Protein AF-A0A1H0LQR3-F1 (afdb_monomer_lite)

Structure (mmCIF, N/CA/C/O backbone):
data_AF-A0A1H0LQR3-F1
#
_entry.id   AF-A0A1H0LQR3-F1
#
loop_
_atom_site.group_PDB
_atom_site.id
_atom_site.type_symbol
_atom_site.label_atom_id
_atom_site.label_alt_id
_atom_site.label_comp_id
_atom_site.label_asym_id
_atom_site.label_entity_id
_atom_site.label_seq_id
_atom_site.pdbx_PDB_ins_code
_atom_site.Cartn_x
_atom_site.Cartn_y
_atom_site.Cartn_z
_atom_site.occupancy
_atom_site.B_iso_or_equiv
_atom_site.auth_seq_id
_atom_site.auth_comp_id
_atom_site.auth_asym_id
_atom_site.auth_atom_id
_atom_site.pdbx_PDB_model_num
ATOM 1 N N . MET A 1 1 ? 9.257 14.517 -41.126 1.00 54.47 1 MET A N 1
ATOM 2 C CA . MET A 1 1 ? 9.913 14.319 -39.817 1.00 54.47 1 MET A CA 1
ATOM 3 C C . MET A 1 1 ? 11.158 13.483 -40.076 1.00 54.47 1 MET A C 1
ATOM 5 O O . MET A 1 1 ? 11.004 12.384 -40.587 1.00 54.47 1 MET A O 1
ATOM 9 N N . HIS A 1 2 ? 12.360 14.024 -39.867 1.00 61.69 2 HIS A N 1
ATOM 10 C CA . HIS A 1 2 ? 13.602 13.252 -39.994 1.00 61.69 2 HIS A CA 1
ATOM 11 C C . HIS A 1 2 ? 13.955 12.703 -38.613 1.00 61.69 2 HIS A C 1
ATOM 13 O O . HIS A 1 2 ? 14.118 13.480 -37.676 1.00 61.69 2 HIS A O 1
ATOM 19 N N . ILE A 1 3 ? 14.018 11.379 -38.487 1.00 77.81 3 ILE A N 1
ATOM 20 C CA . ILE A 1 3 ? 14.458 10.693 -37.272 1.00 77.81 3 ILE A CA 1
ATOM 21 C C . ILE A 1 3 ? 15.829 10.108 -37.585 1.00 77.81 3 ILE A C 1
ATOM 23 O O . ILE A 1 3 ? 15.954 9.262 -38.469 1.00 77.81 3 ILE A O 1
ATOM 27 N N . CYS A 1 4 ? 16.857 10.581 -36.885 1.00 75.38 4 CYS A N 1
ATOM 28 C CA . CYS A 1 4 ? 18.165 9.943 -36.920 1.00 75.38 4 CYS A CA 1
ATOM 29 C C . CYS A 1 4 ? 18.062 8.628 -36.149 1.00 75.38 4 CYS A C 1
ATOM 31 O O . CYS A 1 4 ? 17.756 8.628 -34.956 1.00 75.38 4 CYS A O 1
ATOM 33 N N . LEU A 1 5 ? 18.265 7.515 -36.847 1.00 82.69 5 LEU A N 1
ATOM 34 C CA . LEU A 1 5 ? 18.170 6.192 -36.256 1.00 82.69 5 LEU A CA 1
ATOM 35 C C . LEU A 1 5 ? 19.515 5.833 -35.614 1.00 82.69 5 LEU A C 1
ATOM 37 O O . LEU A 1 5 ? 20.541 5.822 -36.293 1.00 82.69 5 LEU A O 1
ATOM 41 N N . ALA A 1 6 ? 19.504 5.552 -34.312 1.00 88.25 6 ALA A N 1
ATOM 42 C CA . ALA A 1 6 ? 20.670 5.013 -33.618 1.00 88.25 6 ALA A CA 1
ATOM 43 C C . ALA A 1 6 ? 21.040 3.623 -34.186 1.00 88.25 6 ALA A C 1
ATOM 45 O O . ALA A 1 6 ? 20.191 2.972 -34.805 1.00 88.25 6 ALA A O 1
ATOM 46 N N . PRO A 1 7 ? 22.268 3.120 -33.980 1.00 95.69 7 PRO A N 1
ATOM 47 C CA . PRO A 1 7 ? 22.614 1.738 -34.310 1.00 95.69 7 PRO A CA 1
ATOM 48 C C . PRO A 1 7 ? 21.642 0.736 -33.669 1.00 95.69 7 PRO A C 1
ATOM 50 O O . PRO A 1 7 ? 21.098 0.988 -32.595 1.00 95.69 7 PRO A O 1
ATOM 53 N N . LEU A 1 8 ? 21.418 -0.413 -34.316 1.00 94.69 8 LEU A N 1
ATOM 54 C CA . LEU A 1 8 ? 20.426 -1.399 -33.856 1.00 94.69 8 LEU A CA 1
ATOM 55 C C . LEU A 1 8 ? 20.669 -1.862 -32.414 1.00 94.69 8 LEU A C 1
ATOM 57 O O . LEU A 1 8 ? 19.719 -1.985 -31.648 1.00 94.69 8 LEU A O 1
ATOM 61 N N . GLU A 1 9 ? 21.927 -2.063 -32.020 1.00 96.19 9 GLU A N 1
ATOM 62 C CA . GLU A 1 9 ? 22.282 -2.439 -30.645 1.00 96.19 9 GLU A CA 1
ATOM 63 C C . GLU A 1 9 ? 21.821 -1.398 -29.619 1.00 96.19 9 GLU A C 1
ATOM 65 O O . GLU A 1 9 ? 21.260 -1.749 -28.582 1.00 96.19 9 GLU A O 1
ATOM 70 N N . GLU A 1 10 ? 21.985 -0.111 -29.934 1.00 95.50 10 GLU A N 1
ATOM 71 C CA . GLU A 1 10 ? 21.558 0.980 -29.061 1.00 95.50 10 GLU A CA 1
ATOM 72 C C . GLU A 1 10 ? 20.029 1.059 -28.978 1.00 95.50 10 GLU A C 1
ATOM 74 O O . GLU A 1 10 ? 19.476 1.262 -27.899 1.00 95.50 10 GLU A O 1
ATOM 79 N N . GLN A 1 11 ? 19.324 0.808 -30.085 1.00 95.94 11 GLN A N 1
ATOM 80 C CA . GLN A 1 11 ? 17.862 0.715 -30.072 1.00 95.94 11 GLN A CA 1
ATOM 81 C C . GLN A 1 11 ? 17.374 -0.419 -29.158 1.00 95.94 11 GLN A C 1
ATOM 83 O O . GLN A 1 11 ? 16.469 -0.199 -28.351 1.00 95.94 11 GLN A O 1
ATOM 88 N N . TYR A 1 12 ? 17.985 -1.608 -29.234 1.00 96.69 12 TYR A N 1
ATOM 89 C CA . TYR A 1 12 ? 17.637 -2.730 -28.355 1.00 96.69 12 TYR A CA 1
ATOM 90 C C . TYR A 1 12 ? 17.912 -2.418 -26.883 1.00 96.69 12 TYR A C 1
ATOM 92 O O . TYR A 1 12 ? 17.084 -2.718 -26.022 1.00 96.69 12 TYR A O 1
ATOM 100 N N . GLU A 1 13 ? 19.046 -1.784 -26.585 1.00 97.62 13 GLU A N 1
ATOM 101 C CA . GLU A 1 13 ? 19.388 -1.359 -25.228 1.00 97.62 13 GLU A CA 1
ATOM 102 C C . GLU A 1 13 ? 18.362 -0.359 -24.677 1.00 97.62 13 GLU A C 1
ATOM 104 O O . GLU A 1 13 ? 17.898 -0.502 -23.541 1.00 97.62 13 GLU A O 1
ATOM 109 N N . ILE A 1 14 ? 17.961 0.625 -25.487 1.00 96.44 14 ILE A N 1
ATOM 110 C CA . ILE A 1 14 ? 16.937 1.610 -25.119 1.00 96.44 14 ILE A CA 1
ATOM 111 C C . ILE A 1 14 ? 15.614 0.908 -24.805 1.00 96.44 14 ILE A C 1
ATOM 113 O O . ILE A 1 14 ? 15.045 1.142 -23.736 1.00 96.44 14 ILE A O 1
ATOM 117 N N . VAL A 1 15 ? 15.150 0.016 -25.686 1.00 97.62 15 VAL A N 1
ATOM 118 C CA . VAL A 1 15 ? 13.905 -0.740 -25.480 1.00 97.62 15 VAL A CA 1
ATOM 119 C C . VAL A 1 15 ? 13.978 -1.562 -24.196 1.00 97.62 15 VAL A C 1
ATOM 121 O O . VAL A 1 15 ? 13.100 -1.426 -23.345 1.00 97.62 15 VAL A O 1
ATOM 124 N N . ARG A 1 16 ? 15.064 -2.313 -23.972 1.00 98.19 16 ARG A N 1
ATOM 125 C CA . ARG A 1 16 ? 15.229 -3.128 -22.757 1.00 98.19 16 ARG A CA 1
ATOM 126 C C . ARG A 1 16 ? 15.155 -2.281 -21.485 1.00 98.19 16 ARG A C 1
ATOM 128 O O . ARG A 1 16 ? 14.544 -2.684 -20.490 1.00 98.19 16 ARG A O 1
ATOM 135 N N . ARG A 1 17 ? 15.792 -1.103 -21.481 1.00 98.31 17 ARG A N 1
ATOM 136 C CA . ARG A 1 17 ? 15.778 -0.186 -20.326 1.00 98.31 17 ARG A CA 1
ATOM 137 C C . ARG A 1 17 ? 14.387 0.383 -20.073 1.00 98.31 17 ARG A C 1
ATOM 139 O O . ARG A 1 17 ? 13.989 0.478 -18.913 1.00 98.31 17 ARG A O 1
ATOM 146 N N . ILE A 1 18 ? 13.658 0.723 -21.133 1.00 98.44 18 ILE A N 1
ATOM 147 C CA . ILE A 1 18 ? 12.277 1.200 -21.051 1.00 98.44 18 ILE A CA 1
ATOM 148 C C . ILE A 1 18 ? 11.370 0.104 -20.485 1.00 98.44 18 ILE A C 1
ATOM 150 O O . ILE A 1 18 ? 10.671 0.348 -19.505 1.00 98.44 18 ILE A O 1
ATOM 154 N N . GLU A 1 19 ? 11.435 -1.114 -21.022 1.00 98.44 19 GLU A N 1
ATOM 155 C CA . GLU A 1 19 ? 10.651 -2.255 -20.533 1.00 98.44 19 GLU A CA 1
ATOM 156 C C . GLU A 1 19 ? 10.940 -2.547 -19.056 1.00 98.44 19 GLU A C 1
ATOM 158 O O . GLU A 1 19 ? 10.024 -2.711 -18.250 1.00 98.44 19 GLU A O 1
ATOM 163 N N . THR A 1 20 ? 12.218 -2.518 -18.668 1.00 98.38 20 THR A N 1
ATOM 164 C CA . THR A 1 20 ? 12.626 -2.691 -17.267 1.00 98.38 20 THR A CA 1
ATOM 165 C C . THR A 1 20 ? 12.054 -1.586 -16.375 1.00 98.38 20 THR A C 1
ATOM 167 O O . THR A 1 20 ? 11.608 -1.855 -15.258 1.00 98.38 20 THR A O 1
ATOM 170 N N . ALA A 1 21 ? 12.070 -0.333 -16.836 1.00 98.25 21 ALA A N 1
ATOM 171 C CA . ALA A 1 21 ? 11.515 0.786 -16.084 1.00 98.25 21 ALA A CA 1
ATOM 172 C C . ALA A 1 21 ? 9.995 0.645 -15.908 1.00 98.25 21 ALA A C 1
ATOM 174 O O . ALA A 1 21 ? 9.507 0.800 -14.788 1.00 98.25 21 ALA A O 1
ATOM 175 N N . PHE A 1 22 ? 9.266 0.278 -16.965 1.00 98.44 22 PHE A N 1
ATOM 176 C CA . PHE A 1 22 ? 7.822 0.048 -16.894 1.00 98.44 22 PHE A CA 1
ATOM 177 C C . PHE A 1 22 ? 7.461 -1.105 -15.957 1.00 98.44 22 PHE A C 1
ATOM 179 O O . PHE A 1 22 ? 6.620 -0.923 -15.082 1.00 98.44 22 PHE A O 1
ATOM 186 N N . ALA A 1 23 ? 8.179 -2.230 -16.014 1.00 98.06 23 ALA A N 1
ATOM 187 C CA . ALA A 1 23 ? 7.950 -3.343 -15.091 1.00 98.06 23 ALA A CA 1
ATOM 188 C C . ALA A 1 23 ? 8.118 -2.931 -13.613 1.00 98.06 23 ALA A C 1
ATOM 190 O O . ALA A 1 23 ? 7.392 -3.395 -12.729 1.00 98.06 23 ALA A O 1
ATOM 191 N N . ARG A 1 24 ? 9.063 -2.026 -13.322 1.00 98.38 24 ARG A N 1
ATOM 192 C CA . ARG A 1 24 ? 9.245 -1.471 -11.971 1.00 98.38 24 ARG A CA 1
ATOM 193 C C . ARG A 1 24 ? 8.091 -0.553 -11.571 1.00 98.38 24 ARG A C 1
ATOM 195 O O . ARG A 1 24 ? 7.660 -0.613 -10.420 1.00 98.38 24 ARG A O 1
ATOM 202 N N . ILE A 1 25 ? 7.601 0.270 -12.496 1.00 98.44 25 ILE A N 1
ATOM 203 C CA . ILE A 1 25 ? 6.442 1.144 -12.273 1.00 98.44 25 ILE A CA 1
ATOM 204 C C . ILE A 1 25 ? 5.202 0.302 -11.961 1.00 98.44 25 ILE A C 1
ATOM 206 O O . ILE A 1 25 ? 4.543 0.551 -10.953 1.00 98.44 25 ILE A O 1
ATOM 210 N N . ASP A 1 26 ? 4.930 -0.737 -12.751 1.00 98.31 26 ASP A N 1
ATOM 211 C CA . ASP A 1 26 ? 3.764 -1.608 -12.566 1.00 98.31 26 ASP A CA 1
ATOM 212 C C . ASP A 1 26 ? 3.788 -2.324 -11.214 1.00 98.31 26 ASP A C 1
ATOM 214 O O . ASP A 1 26 ? 2.768 -2.434 -10.519 1.00 98.31 26 ASP A O 1
ATOM 218 N N . ARG A 1 27 ? 4.977 -2.771 -10.795 1.00 98.31 27 ARG A N 1
ATOM 219 C CA . ARG A 1 27 ? 5.175 -3.363 -9.473 1.00 98.31 27 ARG A CA 1
ATOM 220 C C . ARG A 1 27 ? 4.855 -2.367 -8.358 1.00 98.31 27 ARG A C 1
ATOM 222 O O . ARG A 1 27 ? 4.069 -2.698 -7.471 1.00 98.31 27 ARG A O 1
ATOM 229 N N . LEU A 1 28 ? 5.421 -1.160 -8.414 1.00 98.25 28 LEU A N 1
ATOM 230 C CA . LEU A 1 28 ? 5.170 -0.115 -7.415 1.00 98.25 28 LEU A CA 1
ATOM 231 C C . LEU A 1 28 ? 3.688 0.270 -7.361 1.00 98.25 28 LEU A C 1
ATOM 233 O O . LEU A 1 28 ? 3.118 0.378 -6.277 1.00 98.25 28 LEU A O 1
ATOM 237 N N . ALA A 1 29 ? 3.042 0.416 -8.518 1.00 97.81 29 ALA A N 1
ATOM 238 C CA . ALA A 1 29 ? 1.618 0.718 -8.603 1.00 97.81 29 ALA A CA 1
ATOM 239 C C . ALA A 1 29 ? 0.764 -0.387 -7.957 1.00 97.81 29 ALA A C 1
ATOM 241 O O . ALA A 1 29 ? -0.176 -0.106 -7.206 1.00 97.81 29 ALA A O 1
ATOM 242 N N . THR A 1 30 ? 1.116 -1.653 -8.195 1.00 98.25 30 THR A N 1
ATOM 243 C CA . THR A 1 30 ? 0.432 -2.805 -7.595 1.00 98.25 30 THR A CA 1
ATOM 244 C C . THR A 1 30 ? 0.600 -2.838 -6.077 1.00 98.25 30 THR A C 1
ATOM 246 O O . THR A 1 30 ? -0.375 -3.055 -5.353 1.00 98.25 30 THR A O 1
ATOM 249 N N . GLU A 1 31 ? 1.816 -2.614 -5.578 1.00 98.25 31 GLU A N 1
ATOM 250 C CA . GLU A 1 31 ? 2.110 -2.575 -4.142 1.00 98.25 31 GLU A CA 1
ATOM 251 C C . GLU A 1 31 ? 1.362 -1.423 -3.450 1.00 98.25 31 GLU A C 1
ATOM 253 O O . GLU A 1 31 ? 0.699 -1.648 -2.435 1.00 98.25 31 GLU A O 1
ATOM 258 N N . ALA A 1 32 ? 1.352 -0.227 -4.046 1.00 98.06 32 ALA A N 1
ATOM 259 C CA . ALA A 1 32 ? 0.609 0.922 -3.531 1.00 98.06 32 ALA A CA 1
ATOM 260 C C . ALA A 1 32 ? -0.905 0.653 -3.460 1.00 98.06 32 ALA A C 1
ATOM 262 O O . ALA A 1 32 ? -1.545 0.928 -2.443 1.00 98.06 32 ALA A O 1
ATOM 263 N N . LYS A 1 33 ? -1.484 0.041 -4.502 1.00 98.06 33 LYS A N 1
ATOM 264 C CA . LYS A 1 33 ? -2.908 -0.331 -4.518 1.00 98.06 33 LYS A CA 1
ATOM 265 C C . LYS A 1 33 ? -3.256 -1.341 -3.419 1.00 98.06 33 LYS A C 1
ATOM 267 O O . LYS A 1 33 ? -4.309 -1.234 -2.783 1.00 98.06 33 LYS A O 1
ATOM 272 N N . ARG A 1 34 ? -2.376 -2.319 -3.176 1.00 97.75 34 ARG A N 1
ATOM 273 C CA . ARG A 1 34 ? -2.540 -3.290 -2.081 1.00 97.75 34 ARG A CA 1
ATOM 274 C C . ARG A 1 34 ? -2.486 -2.602 -0.721 1.00 97.75 34 ARG A C 1
ATOM 276 O O . ARG A 1 34 ? -3.357 -2.861 0.103 1.00 97.75 34 ARG A O 1
ATOM 283 N N . ALA A 1 35 ? -1.521 -1.707 -0.510 1.00 97.44 35 ALA A N 1
ATOM 284 C CA . ALA A 1 35 ? -1.399 -0.949 0.732 1.00 97.44 35 ALA A CA 1
ATOM 285 C C . ALA A 1 35 ? -2.658 -0.115 1.013 1.00 97.44 35 ALA A C 1
ATOM 287 O O . ALA A 1 35 ? -3.216 -0.216 2.102 1.00 97.44 35 ALA A O 1
ATOM 288 N N . LEU A 1 36 ? -3.173 0.613 0.016 1.00 96.56 36 LEU A N 1
ATOM 289 C CA . LEU A 1 36 ? -4.404 1.398 0.161 1.00 96.56 36 LEU A CA 1
ATOM 290 C C . LEU A 1 36 ? -5.609 0.527 0.553 1.00 96.56 36 LEU A C 1
ATOM 292 O O . LEU A 1 36 ? -6.408 0.903 1.406 1.00 96.56 36 LEU A O 1
ATOM 296 N N . THR A 1 37 ? -5.709 -0.671 -0.027 1.00 96.25 37 THR A N 1
ATOM 297 C CA . THR A 1 37 ? -6.766 -1.633 0.319 1.00 96.25 37 THR A CA 1
ATOM 298 C C . THR A 1 37 ? -6.640 -2.127 1.764 1.00 96.25 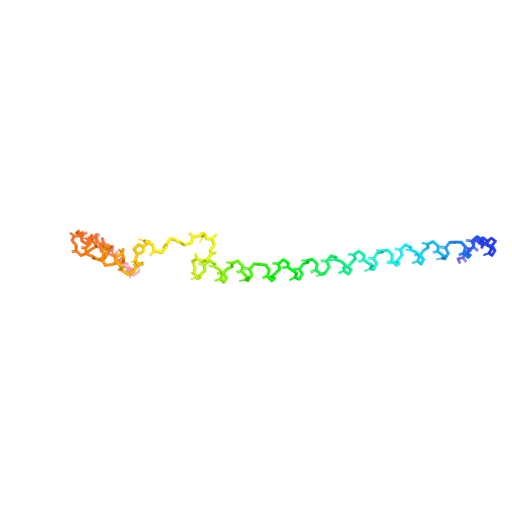37 THR A C 1
ATOM 300 O O . THR A 1 37 ? -7.646 -2.314 2.444 1.00 96.25 37 THR A O 1
ATOM 303 N N . LEU A 1 38 ? -5.415 -2.358 2.245 1.00 96.56 38 LEU A N 1
ATOM 304 C CA . LEU A 1 38 ? -5.168 -2.787 3.624 1.00 96.56 38 LEU A CA 1
ATOM 305 C C . LEU A 1 38 ? -5.478 -1.684 4.635 1.00 96.56 38 LEU A C 1
ATOM 307 O O . LEU A 1 38 ? -6.033 -1.994 5.683 1.00 96.56 38 LEU A O 1
ATOM 311 N N . VAL A 1 39 ? -5.172 -0.425 4.312 1.00 95.88 39 VAL A N 1
ATOM 312 C CA . VAL A 1 39 ? -5.527 0.725 5.157 1.00 95.88 39 VAL A CA 1
ATOM 313 C C . VAL A 1 39 ? -7.041 0.800 5.354 1.00 95.88 39 VAL A C 1
ATOM 315 O O . VAL A 1 39 ? -7.490 0.838 6.492 1.00 95.88 39 VAL A O 1
ATOM 318 N N . G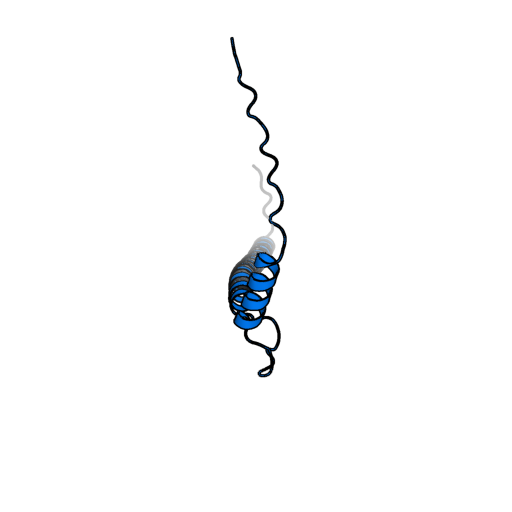LY A 1 40 ? -7.836 0.684 4.283 1.00 91.50 40 GLY A N 1
ATOM 319 C CA . GLY A 1 40 ? -9.300 0.685 4.417 1.00 91.50 40 GLY A CA 1
ATOM 320 C C . GLY A 1 40 ? -9.830 -0.441 5.319 1.00 91.50 40 GLY A C 1
ATOM 321 O O . GLY A 1 40 ? -10.682 -0.213 6.172 1.00 91.50 40 GLY A O 1
ATOM 322 N N . LYS A 1 41 ? -9.270 -1.652 5.204 1.00 94.00 41 LYS A N 1
ATOM 323 C CA . LYS A 1 41 ? -9.625 -2.776 6.092 1.00 94.00 41 LYS A CA 1
ATOM 324 C C . LYS A 1 41 ? -9.194 -2.552 7.540 1.00 94.00 41 LYS A C 1
ATOM 326 O O . LYS A 1 41 ? -9.853 -3.039 8.456 1.00 94.00 41 LYS A O 1
ATOM 331 N N . LEU A 1 42 ? -8.067 -1.875 7.752 1.00 94.75 42 LEU A N 1
ATOM 332 C CA . LEU A 1 42 ? -7.582 -1.547 9.086 1.00 94.75 42 LEU A CA 1
ATOM 333 C C . LEU A 1 42 ? -8.535 -0.569 9.777 1.00 94.75 42 LEU A C 1
ATOM 335 O O . LEU A 1 42 ? -8.872 -0.800 10.934 1.00 94.75 42 LEU A O 1
ATOM 339 N N . ASP A 1 43 ? -9.017 0.451 9.067 1.00 92.06 43 ASP A N 1
ATOM 340 C CA . ASP A 1 43 ? -9.992 1.407 9.600 1.00 92.06 43 ASP A CA 1
ATOM 341 C C . ASP A 1 43 ? -11.282 0.695 10.041 1.00 92.06 43 ASP A C 1
ATOM 343 O O . ASP A 1 43 ? -11.741 0.875 11.172 1.00 92.06 43 ASP A O 1
ATOM 347 N N . GLU A 1 44 ? -11.821 -0.195 9.199 1.00 93.44 44 GLU A N 1
ATOM 348 C CA . GLU A 1 44 ? -12.984 -1.029 9.539 1.00 93.44 44 GLU A CA 1
ATOM 349 C C . GLU A 1 44 ? -12.722 -1.911 10.769 1.00 93.44 44 GLU A C 1
ATOM 351 O O . GLU A 1 44 ? -13.554 -1.992 11.677 1.00 93.44 44 GLU A O 1
ATOM 356 N N . ALA A 1 45 ? -11.553 -2.554 10.832 1.00 93.62 45 ALA A N 1
ATOM 357 C CA . ALA A 1 45 ? -11.179 -3.415 11.947 1.00 93.62 45 ALA A CA 1
ATOM 358 C C . ALA A 1 45 ? -11.017 -2.632 13.261 1.00 93.62 45 ALA A C 1
ATOM 360 O O . ALA A 1 45 ? -11.460 -3.107 14.310 1.00 93.62 45 ALA A O 1
ATOM 361 N N . ILE A 1 46 ? -10.417 -1.438 13.217 1.00 93.19 46 ILE A N 1
ATOM 362 C CA . ILE A 1 46 ? -10.261 -0.554 14.379 1.00 93.19 46 ILE A CA 1
ATOM 363 C C . ILE A 1 46 ? -11.630 -0.094 14.871 1.00 93.19 46 ILE A C 1
ATOM 365 O O . ILE A 1 46 ? -11.906 -0.222 16.062 1.00 93.19 46 ILE A O 1
ATOM 369 N N . LEU A 1 47 ? -12.505 0.382 13.981 1.00 93.06 47 LEU A N 1
ATOM 370 C CA . LEU A 1 47 ? -13.860 0.799 14.351 1.00 93.06 47 LEU A CA 1
ATOM 371 C C . LEU A 1 47 ? -14.646 -0.356 14.974 1.00 93.06 47 LEU A C 1
ATOM 373 O O . LEU A 1 47 ? -15.274 -0.186 16.018 1.00 93.06 47 LEU A O 1
ATOM 377 N N . ALA A 1 48 ? -14.565 -1.549 14.385 1.00 91.62 48 ALA A N 1
ATOM 378 C CA . ALA A 1 48 ? -15.228 -2.731 14.918 1.00 91.62 48 ALA A CA 1
ATOM 379 C C . ALA A 1 48 ? -14.726 -3.089 16.329 1.00 91.62 48 ALA A C 1
ATOM 381 O O . ALA A 1 48 ? -15.535 -3.397 17.203 1.00 91.62 48 ALA A O 1
ATOM 382 N N . LYS A 1 49 ? -13.409 -3.016 16.571 1.00 90.31 49 LYS A N 1
ATOM 383 C CA . LYS A 1 49 ? -12.833 -3.212 17.910 1.00 90.31 49 LYS A CA 1
ATOM 384 C C . LYS A 1 49 ? -13.238 -2.103 18.880 1.00 90.31 49 LYS A C 1
ATOM 386 O O . LYS A 1 49 ? -13.547 -2.402 20.028 1.00 90.31 49 LYS A O 1
ATOM 391 N N . ALA A 1 50 ? -13.297 -0.851 18.426 1.00 89.38 50 ALA A N 1
ATOM 392 C CA . ALA A 1 50 ? -13.724 0.292 19.233 1.00 89.38 50 ALA A CA 1
ATOM 393 C C . ALA A 1 50 ? -15.160 0.121 19.734 1.00 89.38 50 ALA A C 1
ATOM 395 O O . ALA A 1 50 ? -15.415 0.263 20.926 1.00 89.38 50 ALA A O 1
ATOM 396 N N . PHE A 1 51 ? -16.084 -0.249 18.843 1.00 87.19 51 PHE A N 1
ATOM 397 C CA . PHE A 1 51 ? -17.486 -0.466 19.202 1.00 87.19 51 PHE A CA 1
ATOM 398 C C . PHE A 1 51 ? -17.700 -1.660 20.137 1.00 87.19 51 PHE A C 1
ATOM 400 O O . PHE A 1 51 ? -18.664 -1.656 20.897 1.00 87.19 51 PHE A O 1
ATOM 407 N N . ARG A 1 52 ? -16.812 -2.663 20.110 1.00 87.00 52 ARG A N 1
ATOM 408 C CA . ARG A 1 52 ? -16.823 -3.780 21.070 1.00 87.00 52 ARG A CA 1
ATOM 409 C C . ARG A 1 52 ? -16.063 -3.492 22.369 1.00 87.00 52 ARG A C 1
ATOM 411 O O . ARG A 1 52 ? -16.082 -4.330 23.258 1.00 87.00 52 ARG A O 1
ATOM 418 N N . GLY A 1 53 ? -15.399 -2.341 22.486 1.00 86.25 53 GLY A N 1
ATOM 419 C CA . GLY A 1 53 ? -14.562 -2.011 23.644 1.00 86.25 53 GLY A CA 1
ATOM 420 C C . GLY A 1 53 ? -13.210 -2.739 23.676 1.00 86.25 53 GLY A C 1
ATOM 421 O O . GLY A 1 53 ? -12.481 -2.635 24.647 1.00 86.25 53 GLY A O 1
ATOM 422 N N . GLU A 1 54 ? -12.815 -3.426 22.603 1.00 87.00 54 GLU A N 1
ATOM 423 C CA . GLU A 1 54 ? -11.625 -4.295 22.543 1.00 87.00 54 GLU A CA 1
ATOM 424 C C . GLU A 1 54 ? -10.315 -3.546 22.224 1.00 87.00 54 GLU A C 1
ATOM 426 O O . GLU A 1 54 ? -9.293 -4.168 21.926 1.00 87.00 54 GLU A O 1
ATOM 431 N N . LEU A 1 55 ? -10.329 -2.208 22.198 1.00 85.38 55 LEU A N 1
ATOM 432 C CA . LEU A 1 55 ? -9.124 -1.412 21.913 1.00 85.38 55 LEU A CA 1
ATOM 433 C C . LEU A 1 55 ? -8.154 -1.331 23.098 1.00 85.38 55 LEU A C 1
ATOM 435 O O . LEU A 1 55 ? -7.004 -0.937 22.913 1.00 85.38 55 LEU A O 1
ATOM 439 N N . VAL A 1 56 ? -8.608 -1.697 24.294 1.00 84.50 56 VAL A N 1
ATOM 440 C CA . VAL A 1 56 ? -7.839 -1.668 25.541 1.00 84.50 56 VAL A CA 1
ATOM 441 C C . VAL A 1 56 ? -8.033 -3.018 26.241 1.00 84.50 56 VAL A C 1
ATOM 443 O O . VAL A 1 56 ? -9.133 -3.573 26.143 1.00 84.50 56 VAL A O 1
ATOM 446 N N . PRO A 1 57 ? -7.008 -3.578 26.918 1.00 81.00 57 PRO A N 1
ATOM 447 C CA . PRO A 1 57 ? -7.185 -4.760 27.758 1.00 81.00 57 PRO A CA 1
ATOM 448 C C . PRO A 1 57 ? -8.366 -4.562 28.710 1.00 81.00 57 PRO A C 1
ATOM 450 O O . PRO A 1 57 ? -8.464 -3.5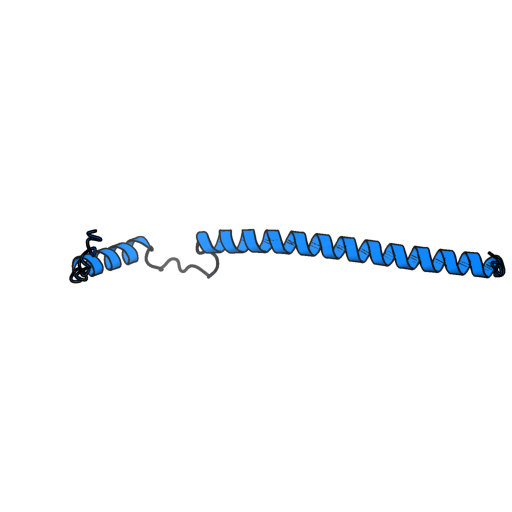16 29.344 1.00 81.00 57 PRO A O 1
ATOM 453 N N . GLN A 1 58 ? -9.267 -5.536 28.752 1.00 79.12 58 GLN A N 1
ATOM 454 C CA . GLN A 1 58 ? -10.421 -5.513 29.647 1.00 79.12 58 GLN A CA 1
ATOM 455 C C . GLN A 1 58 ? -10.029 -6.188 30.961 1.00 79.12 58 GLN A C 1
ATOM 457 O O . GLN A 1 58 ? -9.411 -7.256 30.921 1.00 79.12 58 GLN A O 1
ATOM 462 N N . ASP A 1 59 ? -10.369 -5.584 32.098 1.00 80.56 59 ASP A N 1
ATOM 463 C CA . ASP A 1 59 ? -10.229 -6.221 33.405 1.00 80.56 59 ASP A CA 1
ATOM 464 C C . ASP A 1 59 ? -11.531 -6.974 33.722 1.00 80.56 59 ASP A C 1
ATOM 466 O O . ASP A 1 59 ? -12.624 -6.425 33.617 1.00 80.56 59 ASP A O 1
ATOM 470 N N . GLU A 1 60 ? -11.447 -8.251 34.101 1.00 77.12 60 GLU A N 1
ATOM 471 C CA . GLU A 1 60 ? -12.631 -9.042 34.477 1.00 77.12 60 GLU A CA 1
ATOM 472 C C . GLU A 1 60 ? -13.323 -8.504 35.740 1.00 77.12 60 GLU A C 1
ATOM 474 O O . GLU A 1 60 ? -14.482 -8.830 36.002 1.00 77.12 60 GLU A O 1
ATOM 479 N N . SER A 1 61 ? -12.616 -7.684 36.522 1.00 83.19 61 SER A N 1
ATOM 480 C CA . SER A 1 61 ? -13.153 -6.979 37.682 1.00 83.19 61 SER A CA 1
ATOM 481 C C . SER A 1 61 ? -13.771 -5.615 37.355 1.00 83.19 61 SER A C 1
ATOM 483 O O . SER A 1 61 ? -14.336 -4.990 38.259 1.00 83.19 61 SER A O 1
ATOM 485 N N . ASP A 1 62 ? -13.718 -5.166 36.093 1.00 80.00 62 ASP A N 1
ATOM 486 C CA . ASP A 1 62 ? -14.362 -3.922 35.672 1.00 80.00 62 ASP A CA 1
ATOM 487 C C . ASP A 1 62 ? -15.878 -3.996 35.887 1.00 80.00 62 ASP A C 1
ATOM 489 O O . ASP A 1 62 ? -16.554 -4.979 35.560 1.00 80.00 62 ASP A O 1
ATOM 493 N N . GLU A 1 63 ? -16.443 -2.920 36.438 1.00 80.25 63 GLU A N 1
ATOM 494 C CA . GLU A 1 63 ? -17.886 -2.837 36.617 1.00 80.25 63 GLU A CA 1
ATOM 495 C C . GLU A 1 63 ? -18.602 -2.832 35.250 1.00 80.25 63 GLU A C 1
ATOM 497 O O . GLU A 1 63 ? -18.178 -2.133 34.323 1.00 80.25 63 GLU A O 1
ATOM 502 N N . PRO A 1 64 ? -19.724 -3.563 35.090 1.00 82.06 64 PRO A N 1
ATOM 503 C CA . PRO A 1 64 ? -20.475 -3.536 33.845 1.00 82.06 64 PRO A CA 1
ATOM 504 C C . PRO A 1 64 ? -20.927 -2.113 33.512 1.00 82.06 64 PRO A C 1
ATOM 506 O O . PRO A 1 64 ? -21.463 -1.406 34.368 1.00 82.06 64 PRO A O 1
ATOM 509 N N . ALA A 1 65 ? -20.828 -1.718 32.240 1.00 78.75 65 ALA A N 1
ATOM 510 C CA . ALA A 1 65 ? -21.235 -0.383 31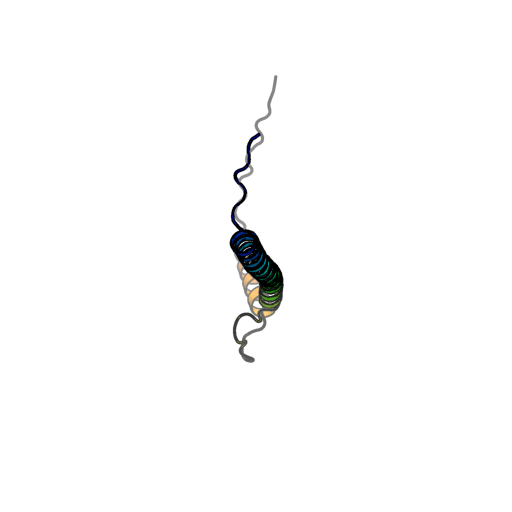.787 1.00 78.75 65 ALA A CA 1
ATOM 511 C C . ALA A 1 65 ? -22.689 -0.018 32.162 1.00 78.75 65 ALA A C 1
ATOM 513 O O . ALA A 1 65 ? -23.024 1.158 32.301 1.00 78.75 65 ALA A O 1
ATOM 514 N N . SER A 1 66 ? -23.561 -1.013 32.362 1.00 83.25 66 SER A N 1
ATOM 515 C CA . SER A 1 66 ? -24.926 -0.816 32.858 1.00 83.25 66 SER A CA 1
ATOM 516 C C . SER A 1 66 ? -24.971 -0.129 34.224 1.00 83.25 66 SER A C 1
ATOM 518 O O . SER A 1 66 ? -25.820 0.735 34.427 1.00 83.25 66 SER A O 1
ATOM 520 N N . VAL A 1 67 ? -24.045 -0.460 35.126 1.00 85.12 67 VAL A N 1
ATOM 521 C CA . VAL A 1 67 ? -23.966 0.118 36.476 1.00 85.12 67 VAL A CA 1
ATOM 522 C C . VAL A 1 67 ? -23.636 1.608 36.389 1.00 85.12 67 VAL A C 1
ATOM 524 O O . VAL A 1 67 ? -24.315 2.439 36.995 1.00 85.12 67 VAL A O 1
ATOM 527 N N . LEU A 1 68 ? -22.660 1.976 35.555 1.00 83.56 68 LEU A N 1
ATOM 528 C CA . LEU A 1 68 ? -22.319 3.376 35.301 1.00 83.56 68 LEU A CA 1
ATOM 529 C C . LEU A 1 68 ? -23.502 4.144 34.680 1.00 83.56 68 LEU A C 1
ATOM 531 O O . LEU A 1 68 ? -23.809 5.263 35.092 1.00 83.56 68 LEU A O 1
ATOM 535 N N . LEU A 1 69 ? -24.214 3.534 33.724 1.00 85.75 69 LEU A N 1
ATOM 536 C CA . LEU A 1 69 ? -25.396 4.132 33.091 1.00 85.75 69 LEU A CA 1
ATOM 537 C C . LEU A 1 69 ? -26.548 4.359 34.079 1.00 85.75 69 LEU A C 1
ATOM 539 O O . LEU A 1 69 ? -27.247 5.370 33.977 1.00 85.75 69 LEU A O 1
ATOM 543 N N . GLU A 1 70 ? -26.760 3.450 35.028 1.00 89.56 70 GLU A N 1
ATOM 544 C CA . GLU A 1 70 ? -27.746 3.626 36.097 1.00 89.56 70 GLU A CA 1
ATOM 545 C C . GLU A 1 70 ? -27.389 4.804 37.006 1.00 89.56 70 GLU A C 1
ATOM 547 O O . GLU A 1 70 ? -28.257 5.636 37.282 1.00 89.56 70 GLU A O 1
ATOM 552 N N . ARG A 1 71 ? -26.112 4.943 37.388 1.00 91.12 71 ARG A N 1
ATOM 553 C CA . ARG A 1 71 ? -25.623 6.088 38.178 1.00 91.12 71 ARG A CA 1
ATOM 554 C C . ARG A 1 71 ? -25.832 7.407 37.436 1.00 91.12 71 ARG A C 1
ATOM 556 O O . ARG A 1 71 ? -26.414 8.329 38.002 1.00 91.12 71 ARG A O 1
ATOM 563 N N . ILE A 1 72 ? -25.481 7.465 36.147 1.00 87.69 72 ILE A N 1
ATOM 564 C CA . ILE A 1 72 ? -25.708 8.648 35.298 1.00 87.69 72 ILE A CA 1
ATOM 565 C C . ILE A 1 72 ? -27.202 9.001 35.225 1.00 87.69 72 ILE A C 1
ATOM 567 O O . ILE A 1 72 ? -27.568 10.170 35.335 1.00 87.69 72 ILE A O 1
ATOM 571 N N . ARG A 1 73 ? -28.095 8.014 35.056 1.00 91.00 73 ARG A N 1
ATOM 572 C CA . ARG A 1 73 ? -29.552 8.250 35.020 1.00 91.00 73 ARG A CA 1
ATOM 573 C C . ARG A 1 73 ? -30.088 8.752 36.359 1.00 91.00 73 ARG A C 1
ATOM 575 O O . ARG A 1 73 ? -30.923 9.656 36.366 1.00 91.00 73 ARG A O 1
ATOM 582 N N . ALA A 1 74 ? -29.618 8.189 37.470 1.00 90.12 74 ALA A N 1
ATOM 583 C CA . ALA A 1 74 ? -29.998 8.623 38.811 1.00 90.12 74 ALA A CA 1
ATOM 584 C C . ALA A 1 74 ? -29.538 10.066 39.082 1.00 90.12 74 ALA A C 1
ATOM 586 O O . ALA A 1 74 ? -30.334 10.890 39.530 1.00 90.12 74 ALA A O 1
ATOM 587 N N . GLU A 1 75 ? -28.298 10.407 38.723 1.00 88.69 75 GLU A N 1
ATOM 588 C CA . GLU A 1 75 ? -27.770 11.772 38.827 1.00 88.69 75 GLU A CA 1
ATOM 589 C C . GLU A 1 75 ? -28.535 12.758 37.933 1.00 88.69 75 GLU A C 1
ATOM 591 O O . GLU A 1 75 ? -28.890 13.846 38.383 1.00 88.69 75 GLU A O 1
ATOM 596 N N . GLN A 1 76 ? -28.878 12.380 36.697 1.00 84.81 76 GLN A N 1
ATOM 597 C CA . GLN A 1 76 ? -29.691 13.214 35.801 1.00 84.81 76 GLN A CA 1
ATOM 598 C C . GLN A 1 76 ? -31.129 13.415 36.299 1.00 84.81 76 GLN A C 1
ATOM 600 O O . GLN A 1 76 ? -31.719 14.464 36.041 1.00 84.81 76 GLN A O 1
ATOM 605 N N . ALA A 1 77 ? -31.706 12.432 36.993 1.00 82.81 77 ALA A N 1
ATOM 606 C CA . ALA A 1 77 ? -33.030 12.552 37.600 1.00 82.81 77 ALA A CA 1
ATOM 607 C C . ALA A 1 77 ? -33.028 13.483 38.826 1.00 82.81 77 ALA A C 1
ATOM 609 O O . ALA A 1 77 ? -34.033 14.142 39.095 1.00 82.81 77 ALA A O 1
ATOM 610 N N . LEU A 1 78 ? -31.903 13.546 39.544 1.00 78.75 78 LEU A N 1
ATOM 611 C CA . LEU A 1 78 ? -31.683 14.433 40.689 1.00 78.75 78 LEU A CA 1
ATOM 612 C C . LEU A 1 78 ? -31.242 15.845 40.268 1.00 78.75 78 LEU A C 1
ATOM 614 O O . LEU A 1 78 ? -31.477 16.808 40.999 1.00 78.75 78 LEU A O 1
ATOM 618 N N . ALA A 1 79 ? -30.630 15.990 39.091 1.00 74.31 79 ALA A N 1
ATOM 619 C CA . ALA A 1 79 ?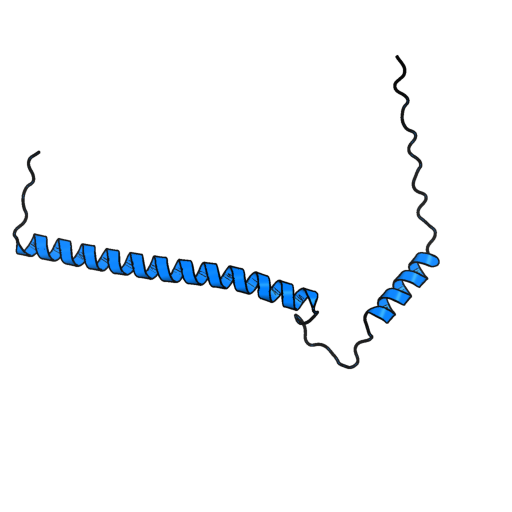 -30.226 17.280 38.555 1.00 74.31 79 ALA A CA 1
ATOM 620 C C . ALA A 1 79 ? -31.455 18.134 38.169 1.00 74.31 79 ALA A C 1
ATOM 622 O O . ALA A 1 79 ? -32.359 17.663 37.468 1.00 74.31 79 ALA A O 1
ATO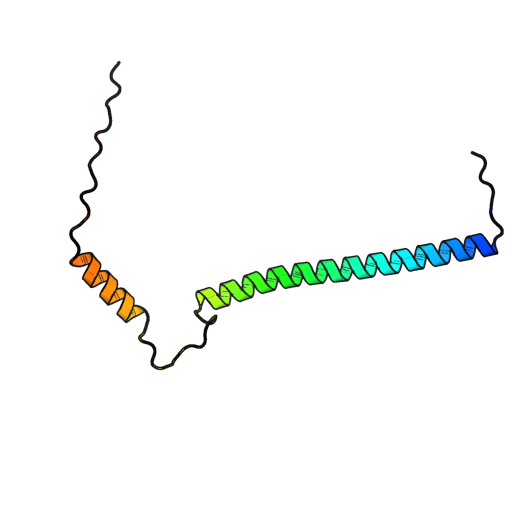M 623 N N . PRO A 1 80 ? -31.513 19.418 38.569 1.00 66.56 80 PRO A N 1
ATOM 624 C CA . PRO A 1 80 ? -32.603 20.298 38.169 1.00 66.56 80 PRO A CA 1
ATOM 625 C C . PRO A 1 80 ? -32.609 20.450 36.644 1.00 66.56 80 PRO A C 1
ATOM 627 O O . PRO A 1 80 ? -31.604 20.830 36.043 1.00 66.56 80 PRO A O 1
ATOM 630 N N . LYS A 1 81 ? -33.755 20.167 36.004 1.00 64.31 81 LYS A N 1
ATOM 631 C CA . LYS A 1 81 ? -33.919 20.338 34.551 1.00 64.31 81 LYS A CA 1
ATOM 632 C C . LYS A 1 81 ? -33.484 21.758 34.164 1.00 64.31 81 LYS A C 1
ATOM 634 O O . LYS A 1 81 ? -34.064 22.711 34.697 1.00 64.31 81 LYS A O 1
ATOM 639 N N . PRO A 1 82 ? -32.530 21.939 33.230 1.00 62.38 82 PRO A N 1
ATOM 640 C CA . PRO A 1 82 ? -32.199 23.270 32.754 1.00 62.38 82 PRO A CA 1
ATOM 641 C C . PRO A 1 82 ? -33.476 23.897 32.191 1.00 62.38 82 PRO A C 1
ATOM 643 O O . PRO A 1 82 ? -34.146 23.309 31.334 1.00 62.38 82 PRO A O 1
ATOM 646 N N . LYS A 1 83 ? -33.851 25.078 32.703 1.00 59.03 83 LYS A N 1
ATOM 647 C CA . LYS A 1 83 ? -34.939 25.881 32.140 1.00 59.03 83 LYS A CA 1
ATOM 648 C C . LYS A 1 83 ? -34.559 26.185 30.695 1.00 59.03 83 LYS A C 1
ATOM 650 O O . LYS A 1 83 ? -33.790 27.103 30.430 1.00 59.03 83 LYS A O 1
ATOM 655 N N . ARG A 1 84 ? -35.106 25.413 29.753 1.00 61.72 84 ARG A N 1
ATOM 656 C CA . ARG A 1 84 ? -35.171 25.804 28.346 1.00 61.72 84 ARG A CA 1
ATOM 657 C C . ARG A 1 84 ? -35.900 27.142 28.315 1.00 61.72 84 ARG A C 1
ATOM 659 O O . ARG A 1 84 ? -37.116 27.189 28.494 1.00 61.72 84 ARG A O 1
ATOM 666 N N . GLY A 1 85 ? -35.137 28.223 28.166 1.00 54.72 85 GLY A N 1
ATOM 667 C CA . GLY A 1 85 ? -35.671 29.545 27.898 1.00 54.72 85 GLY A CA 1
ATOM 668 C C . GLY A 1 85 ? -36.580 29.432 26.686 1.00 54.72 85 GLY A C 1
ATOM 669 O O . GLY A 1 85 ? -36.136 29.115 25.585 1.00 54.72 85 GLY A O 1
ATOM 670 N N . ARG A 1 86 ? -37.878 29.612 26.919 1.00 53.16 86 ARG A N 1
ATOM 671 C CA . ARG A 1 86 ? -38.898 29.703 25.884 1.00 53.16 86 ARG A CA 1
ATOM 672 C C . ARG A 1 86 ? -38.654 31.024 25.157 1.00 53.16 86 ARG A C 1
ATOM 674 O O . ARG A 1 86 ? -39.237 32.039 25.513 1.00 53.16 86 ARG A O 1
ATOM 681 N N . GLY A 1 87 ? -37.733 31.012 24.195 1.00 53.03 87 GLY A N 1
ATOM 682 C CA . GLY A 1 87 ? -37.553 32.103 23.247 1.00 53.03 87 GLY A CA 1
ATOM 683 C C . GLY A 1 87 ? -38.859 32.278 22.484 1.00 53.03 87 GLY A C 1
ATOM 684 O O . GLY A 1 87 ? -39.279 31.382 21.750 1.00 53.03 87 GLY A O 1
ATOM 685 N N . GLY A 1 88 ? -39.548 33.387 22.746 1.00 49.91 88 GLY A N 1
ATOM 686 C CA . GLY A 1 88 ? -40.742 33.778 22.015 1.00 49.91 88 GLY A CA 1
ATOM 687 C C . GLY A 1 88 ? -40.417 33.881 20.529 1.00 49.91 88 GLY A C 1
ATOM 688 O O . GLY A 1 88 ? -39.429 34.499 20.144 1.00 49.91 88 GLY A O 1
ATOM 689 N N . LYS A 1 89 ? -41.249 33.259 19.692 1.00 53.81 89 LYS A N 1
ATOM 690 C CA . LYS A 1 89 ? -41.284 33.570 18.263 1.00 53.81 89 LYS A CA 1
ATOM 691 C C . LYS A 1 89 ? -41.615 35.064 18.130 1.00 53.81 89 LYS A C 1
ATOM 693 O O . LYS A 1 89 ? -42.644 35.461 18.679 1.00 53.81 89 LYS A O 1
ATOM 698 N N . PRO A 1 90 ? -40.832 35.884 17.411 1.00 47.38 90 PRO A N 1
ATOM 699 C CA . PRO A 1 90 ? -41.348 37.154 16.942 1.00 47.38 90 PRO A CA 1
ATOM 700 C C . PRO A 1 90 ? -42.419 36.849 15.892 1.00 47.38 90 PRO A C 1
ATOM 702 O O . PRO A 1 90 ? -42.160 36.190 14.885 1.00 47.38 90 PRO A O 1
ATOM 705 N N . SER A 1 91 ? -43.644 37.280 16.171 1.00 51.09 91 SER A N 1
ATOM 706 C CA . SER A 1 91 ? -44.704 37.393 15.181 1.00 51.09 91 SER A CA 1
ATOM 707 C C . SER A 1 91 ? -44.277 38.428 14.142 1.00 51.09 91 SER A C 1
ATOM 709 O O . SER A 1 91 ? -44.183 39.612 14.461 1.00 51.09 91 SER A O 1
ATOM 711 N N . LEU A 1 92 ? -44.017 37.988 12.914 1.00 51.88 92 LEU A N 1
ATOM 712 C CA . LEU A 1 92 ? -44.015 38.878 11.759 1.00 51.88 92 LEU A CA 1
ATOM 713 C C . LEU A 1 92 ? -45.477 39.233 11.473 1.00 51.88 92 LEU A C 1
ATOM 715 O O . LEU A 1 92 ? -46.253 38.376 11.053 1.00 51.88 92 LEU A O 1
ATOM 719 N N . VAL A 1 93 ? -45.852 40.472 11.784 1.00 54.84 93 VAL A N 1
ATOM 720 C CA . VAL A 1 93 ? -47.116 41.083 11.372 1.00 54.84 93 VAL A CA 1
ATOM 721 C C . VAL A 1 93 ? -46.775 42.184 10.377 1.00 54.84 93 VAL A C 1
ATOM 723 O O . VAL A 1 93 ? -46.006 43.076 10.728 1.00 54.84 93 VAL A O 1
ATOM 726 N N . SER A 1 94 ? -47.409 42.067 9.206 1.00 49.19 94 SER A N 1
ATOM 727 C CA . SER A 1 94 ? -47.659 43.076 8.162 1.00 49.19 94 SER A CA 1
ATOM 728 C C . SER A 1 94 ? -46.472 43.670 7.410 1.00 49.19 94 SER A C 1
ATOM 730 O O . SER A 1 94 ? -45.658 44.399 8.007 1.00 49.19 94 SER A O 1
#

Foldseek 3Di:
DDDDDDPPVVVVVVVVVVVVVVVVVVVVVVVVVVVVVVVVVVVVVVVVCVVVVNPDDDDPPDDPVVVVVVVVVVVVVVDDDPPPPPPDDPDDDD

pLDDT: mean 84.49, std 15.11, range [47.38, 98.44]

Sequence (94 aa):
MHICLAPLEEQYEIVRRIETAFARIDRLATEAKRALTLVGKLDEAILAKAFRGELVPQDESDEPASVLLERIRAEQALAPKPKRGRGGKPSLVS

Secondary structure (DSSP, 8-state):
---PPPPHHHHHHHHHHHHHHHHHHHHHHHHHHHHHHHHHHHHHHHHHHHHTTTTSPPPTTSPPHHHHHHHHHHHHHHSPPP-----PPP----

Organism: NCBI:txid1166073

InterPro domains:
  IPR044946 Type I restriction modification DNA specificity domain superfamily [G3DSA:3.90.220.20] (1-33)
  IPR044946 Type I restriction modification DNA specificity domain superfamily [G3DSA:3.90.220.20] (34-53)
  IPR051212 Type I restriction enzyme S subunit [PTHR43140] (1-80)

Radius of gyration: 33.91 Å; chains: 1; bounding box: 70×52×81 Å